Protein AF-A0A920NS72-F1 (afdb_monomer)

Solvent-accessible surface area (backbone atoms only — not comparable to full-atom values): 5444 Å² total; per-residue (Å²): 138,81,84,81,74,83,75,65,59,65,66,49,52,56,54,53,51,61,68,67,72,58,84,77,56,70,66,58,53,54,51,49,51,47,51,51,44,28,71,40,61,66,67,49,86,59,90,73,74,43,75,70,53,51,53,51,50,54,49,41,44,64,53,77,48,89,91,50,82,86,65,65,41,44,70,48,77,48,67,62,81,82,77,82,123

Structure (mmCIF, N/CA/C/O backbone):
data_AF-A0A920NS72-F1
#
_entry.id   AF-A0A920NS72-F1
#
loop_
_atom_site.group_PDB
_atom_site.id
_atom_site.type_symbol
_atom_site.label_atom_id
_atom_site.label_alt_id
_atom_site.label_comp_id
_atom_site.label_asym_id
_atom_site.label_entity_id
_atom_site.label_seq_id
_atom_site.pdbx_PDB_ins_code
_atom_site.Cartn_x
_atom_site.Cartn_y
_atom_site.Cartn_z
_atom_site.occupancy
_atom_site.B_iso_or_equiv
_atom_site.auth_seq_id
_atom_site.auth_comp_id
_atom_site.auth_asym_id
_atom_site.auth_atom_id
_atom_site.pdbx_PDB_model_num
ATOM 1 N N . MET A 1 1 ? 21.769 -2.484 33.861 1.00 48.97 1 MET A N 1
ATOM 2 C CA . MET A 1 1 ? 20.591 -1.655 33.525 1.00 48.97 1 MET A CA 1
ATOM 3 C C . MET A 1 1 ? 19.575 -2.515 32.785 1.00 48.97 1 MET A C 1
ATOM 5 O O . MET A 1 1 ? 19.541 -2.506 31.562 1.00 48.97 1 MET A O 1
ATOM 9 N N . LEU A 1 2 ? 18.793 -3.319 33.509 1.00 59.12 2 LEU A N 1
ATOM 10 C CA . LEU A 1 2 ? 17.660 -4.019 32.906 1.00 59.12 2 LEU A CA 1
ATOM 11 C C . LEU A 1 2 ? 16.475 -3.059 32.939 1.00 59.12 2 LEU A C 1
ATOM 13 O O . LEU A 1 2 ? 16.043 -2.627 34.005 1.00 59.12 2 LEU A O 1
ATOM 17 N N . ASN A 1 3 ? 16.026 -2.663 31.755 1.00 69.00 3 ASN A N 1
ATOM 18 C CA . ASN A 1 3 ? 14.894 -1.775 31.557 1.00 69.00 3 ASN A CA 1
ATOM 19 C C . ASN A 1 3 ? 13.603 -2.519 31.938 1.00 69.00 3 ASN A C 1
ATOM 21 O O . ASN A 1 3 ? 12.949 -3.108 31.078 1.00 69.00 3 ASN A O 1
ATOM 25 N N . ASN A 1 4 ? 13.273 -2.539 33.231 1.00 69.50 4 ASN A N 1
ATOM 26 C CA . ASN A 1 4 ? 12.037 -3.118 33.751 1.00 69.50 4 ASN A CA 1
ATOM 27 C C . ASN A 1 4 ? 10.863 -2.170 33.471 1.00 69.50 4 ASN A C 1
ATOM 29 O O . ASN A 1 4 ? 10.353 -1.498 34.366 1.00 69.50 4 ASN A O 1
ATOM 33 N N . ARG A 1 5 ? 10.476 -2.068 32.196 1.00 73.81 5 ARG A N 1
ATOM 34 C CA . ARG A 1 5 ? 9.228 -1.411 31.806 1.00 73.81 5 ARG A CA 1
ATOM 35 C C . ARG A 1 5 ? 8.095 -2.366 32.134 1.00 73.81 5 ARG A C 1
ATOM 37 O O . ARG A 1 5 ? 7.886 -3.344 31.423 1.00 73.81 5 ARG A O 1
ATOM 44 N N . THR A 1 6 ? 7.386 -2.085 33.214 1.00 81.31 6 THR A N 1
ATOM 45 C CA . THR A 1 6 ? 6.113 -2.730 33.511 1.00 81.31 6 THR A CA 1
ATOM 46 C C . THR A 1 6 ? 5.133 -2.408 32.380 1.00 81.31 6 THR A C 1
ATOM 48 O O . THR A 1 6 ? 4.865 -1.245 32.083 1.00 81.31 6 THR A O 1
ATOM 51 N N . ILE A 1 7 ? 4.659 -3.443 31.683 1.00 82.69 7 ILE A N 1
ATOM 52 C CA . ILE A 1 7 ? 3.664 -3.311 30.616 1.00 82.69 7 ILE A CA 1
ATOM 53 C C . ILE A 1 7 ? 2.282 -3.400 31.260 1.00 82.69 7 ILE A C 1
ATOM 55 O O . ILE A 1 7 ? 1.967 -4.392 31.914 1.00 82.69 7 ILE A O 1
ATOM 59 N N . ASP A 1 8 ? 1.455 -2.377 31.056 1.00 89.00 8 ASP A N 1
ATOM 60 C CA . ASP A 1 8 ? 0.030 -2.427 31.385 1.00 89.00 8 ASP A CA 1
ATOM 61 C C . ASP A 1 8 ? -0.712 -3.238 30.314 1.00 89.00 8 ASP A C 1
ATOM 63 O O . ASP A 1 8 ? -1.141 -2.721 29.279 1.00 89.00 8 ASP A O 1
ATOM 67 N N . GLN A 1 9 ? -0.790 -4.546 30.548 1.00 89.56 9 GLN A N 1
ATOM 68 C CA . GLN A 1 9 ? -1.437 -5.486 29.641 1.00 89.56 9 GLN A CA 1
ATOM 69 C C . GLN A 1 9 ? -2.951 -5.244 29.548 1.00 89.56 9 GLN A C 1
ATOM 71 O O . GLN A 1 9 ? -3.497 -5.223 28.446 1.00 89.56 9 GLN A O 1
ATOM 76 N N . VAL A 1 10 ? -3.616 -4.996 30.681 1.00 91.25 10 VAL A N 1
ATOM 77 C CA . VAL A 1 10 ? -5.074 -4.798 30.741 1.00 91.25 10 VAL A CA 1
ATOM 78 C C . VAL A 1 10 ? -5.469 -3.547 29.958 1.00 91.25 10 VAL A C 1
ATOM 80 O O . VAL A 1 10 ? -6.350 -3.600 29.098 1.00 91.25 10 VAL A O 1
ATOM 83 N N . GLY A 1 11 ? -4.758 -2.435 30.161 1.00 89.88 11 GLY A N 1
ATOM 84 C CA . GLY A 1 11 ? -5.003 -1.206 29.410 1.00 89.88 11 GLY A CA 1
ATOM 85 C C . GLY A 1 11 ? -4.725 -1.340 27.907 1.00 89.88 11 GLY A C 1
ATOM 86 O O . GLY A 1 11 ? -5.366 -0.664 27.095 1.00 89.88 11 GLY A O 1
ATOM 87 N N . ALA A 1 12 ? -3.791 -2.208 27.502 1.00 90.75 12 ALA A N 1
ATOM 88 C CA . ALA A 1 12 ? -3.544 -2.503 26.091 1.00 90.75 12 ALA A CA 1
ATOM 89 C C . ALA A 1 12 ? -4.702 -3.300 25.468 1.00 90.75 12 ALA A C 1
ATOM 91 O O . ALA A 1 12 ? -5.213 -2.920 24.411 1.00 90.75 12 ALA A O 1
ATOM 92 N N . GLU A 1 13 ? -5.162 -4.353 26.139 1.00 91.19 13 GLU A N 1
ATOM 93 C CA . GLU A 1 13 ? -6.275 -5.197 25.689 1.00 91.19 13 GLU A CA 1
ATOM 94 C C . GLU A 1 13 ? -7.595 -4.410 25.598 1.00 91.19 13 GLU A C 1
ATOM 96 O O . GLU A 1 13 ? -8.328 -4.519 24.608 1.00 91.19 13 GLU A O 1
ATOM 101 N N . GLU A 1 14 ? -7.873 -3.526 26.560 1.00 93.25 14 GLU A N 1
ATOM 102 C CA . GLU A 1 14 ? -9.043 -2.641 26.520 1.00 93.25 14 GLU A CA 1
ATOM 103 C C . GLU A 1 14 ? -9.021 -1.675 25.328 1.00 93.25 14 GLU A C 1
ATOM 105 O O . GLU A 1 14 ? -10.053 -1.423 24.702 1.00 93.25 14 GLU A O 1
ATOM 110 N N . LYS A 1 15 ? -7.852 -1.131 24.969 1.00 89.69 15 LYS A N 1
ATOM 111 C CA . LYS A 1 15 ? -7.724 -0.261 23.789 1.00 89.69 15 LYS A CA 1
ATOM 112 C C . LYS A 1 15 ? -7.968 -1.045 22.508 1.00 89.69 15 LYS A C 1
ATOM 114 O O . LYS A 1 15 ? -8.723 -0.585 21.653 1.00 89.69 15 LYS A O 1
ATOM 119 N N . ILE A 1 16 ? -7.367 -2.228 22.399 1.00 89.62 16 ILE A N 1
ATOM 120 C CA . ILE A 1 16 ? -7.511 -3.118 21.244 1.00 89.62 16 ILE A CA 1
ATOM 121 C C . ILE A 1 16 ? -8.986 -3.491 21.048 1.00 89.62 16 ILE A C 1
ATOM 123 O O . ILE A 1 16 ? -9.517 -3.313 19.952 1.00 89.62 16 ILE A O 1
ATOM 127 N N . SER A 1 17 ? -9.684 -3.916 22.105 1.00 89.00 17 SER A N 1
ATOM 128 C CA . SER A 1 17 ? -11.095 -4.321 22.010 1.00 89.00 17 SER A CA 1
ATOM 129 C C . SER A 1 17 ? -12.014 -3.193 21.518 1.00 89.00 17 SER A C 1
ATOM 131 O O . SER A 1 17 ? -12.909 -3.430 20.703 1.00 89.00 17 SER A O 1
ATOM 133 N N . ARG A 1 18 ? -11.754 -1.939 21.916 1.00 87.06 18 ARG A N 1
ATOM 134 C CA . ARG A 1 18 ? -12.514 -0.771 21.438 1.00 87.06 18 ARG A CA 1
ATOM 135 C C . ARG A 1 18 ? -12.375 -0.559 19.931 1.00 87.06 18 ARG A C 1
ATOM 137 O O . ARG A 1 18 ? -13.380 -0.243 19.293 1.00 87.06 18 ARG A O 1
ATOM 144 N N . PHE A 1 19 ? -11.191 -0.773 19.351 1.00 83.69 19 PH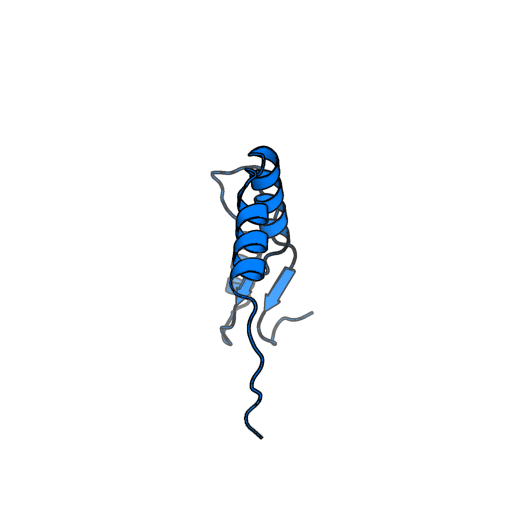E A N 1
ATOM 145 C CA . PHE A 1 19 ? -10.979 -0.621 17.904 1.00 83.69 19 PHE A CA 1
ATOM 146 C C . PHE A 1 19 ? -11.781 -1.629 17.073 1.00 83.69 19 PHE A C 1
ATOM 148 O O . PHE A 1 19 ? -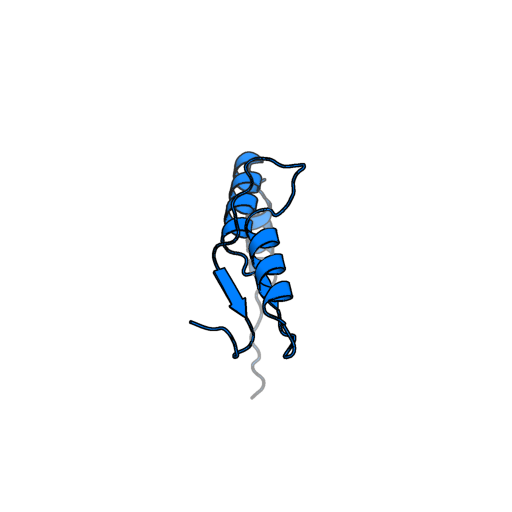12.261 -1.280 15.997 1.00 83.69 19 PHE A O 1
ATOM 155 N N . PHE A 1 20 ? -11.982 -2.847 17.582 1.00 82.75 20 PHE A N 1
ATOM 156 C CA . PHE A 1 20 ? -12.725 -3.899 16.877 1.00 82.75 20 PHE A CA 1
ATOM 157 C C . PHE A 1 20 ? -14.229 -3.925 17.189 1.00 82.75 20 PHE A C 1
ATOM 159 O O . PHE A 1 20 ? -14.984 -4.611 16.506 1.00 82.75 20 PHE A O 1
ATOM 166 N N . SER A 1 21 ? -14.687 -3.155 18.183 1.00 86.06 21 SER A N 1
ATOM 167 C CA . SER A 1 21 ? -16.087 -3.156 18.641 1.00 86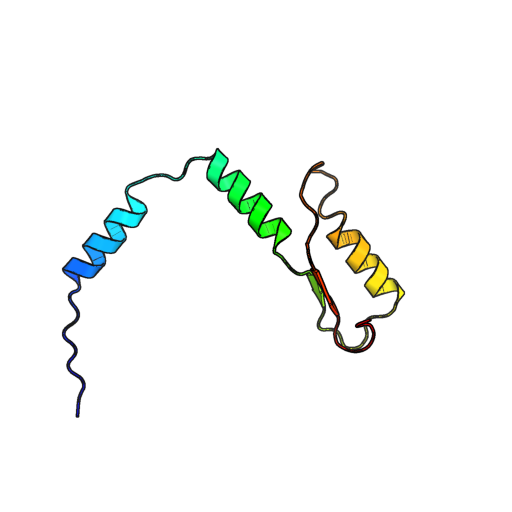.06 21 SER A CA 1
ATOM 168 C C . SER A 1 21 ? -17.109 -2.659 17.608 1.00 86.06 21 SER A C 1
ATOM 170 O O . SER A 1 21 ? -18.307 -2.901 17.756 1.00 86.06 21 SER A O 1
ATOM 172 N N . ARG A 1 22 ? -16.669 -1.959 16.553 1.00 84.94 22 ARG A N 1
ATOM 173 C CA . ARG A 1 22 ? -17.546 -1.404 15.515 1.00 84.94 22 ARG A CA 1
ATOM 174 C C . ARG A 1 22 ? -17.190 -1.965 14.148 1.00 84.94 22 ARG A C 1
ATOM 176 O O . ARG A 1 22 ? -16.043 -1.924 13.716 1.00 84.94 22 ARG A O 1
ATOM 183 N N . SER A 1 23 ? -18.208 -2.419 13.426 1.00 86.88 23 SER A N 1
ATOM 184 C CA . SER A 1 23 ? -18.049 -2.827 12.033 1.00 86.88 23 SER A CA 1
ATOM 185 C C . SER A 1 2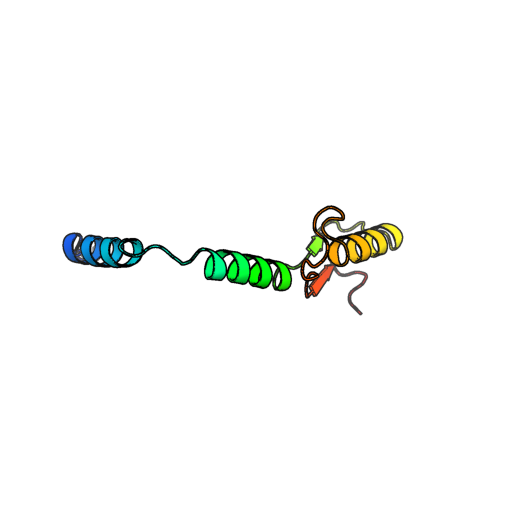3 ? -17.869 -1.615 11.118 1.00 86.88 23 SER A C 1
ATOM 187 O O . SER A 1 23 ? -18.599 -0.629 11.213 1.00 86.88 23 SER A O 1
ATOM 189 N N . ILE A 1 24 ? -16.923 -1.710 10.183 1.00 87.31 24 ILE A N 1
ATOM 190 C CA . ILE A 1 24 ? -16.756 -0.725 9.108 1.00 87.31 24 ILE A CA 1
ATOM 191 C C . ILE A 1 24 ? -17.864 -0.938 8.071 1.00 87.31 24 ILE A C 1
ATOM 193 O O . ILE A 1 24 ? -18.087 -2.069 7.625 1.00 87.31 24 ILE A O 1
ATOM 197 N N . LYS A 1 25 ? -18.530 0.150 7.661 1.00 91.12 25 LYS A N 1
ATOM 198 C CA . LYS A 1 25 ? -19.561 0.130 6.612 1.00 91.12 25 LYS A CA 1
ATOM 199 C C . LYS A 1 25 ? -19.006 -0.465 5.319 1.00 91.12 25 LYS A C 1
ATOM 201 O O . LYS A 1 25 ? -17.859 -0.215 4.944 1.00 91.12 25 LYS A O 1
ATOM 206 N N . ARG A 1 26 ? -19.830 -1.239 4.616 1.00 91.38 26 ARG A N 1
ATOM 207 C CA . ARG A 1 26 ? -19.436 -1.915 3.374 1.00 91.38 26 ARG A CA 1
ATOM 208 C C . ARG A 1 26 ? -18.963 -0.915 2.315 1.00 91.38 26 ARG A C 1
ATOM 210 O O . ARG A 1 26 ? -17.952 -1.148 1.664 1.00 91.38 26 ARG A O 1
ATOM 217 N N . GLU A 1 27 ? -19.643 0.218 2.203 1.00 92.56 27 GLU A N 1
ATOM 218 C CA . GLU A 1 27 ? -19.345 1.287 1.248 1.00 92.56 27 GLU A CA 1
ATOM 219 C C . GLU A 1 27 ? -17.952 1.877 1.503 1.00 92.56 27 GLU A C 1
ATOM 221 O O . GLU A 1 27 ? -17.170 2.050 0.570 1.00 92.56 27 GLU A O 1
ATOM 226 N N . SER A 1 28 ? -17.596 2.086 2.775 1.00 92.56 28 SER A N 1
ATOM 227 C CA . SER A 1 28 ? -16.270 2.567 3.174 1.00 92.56 28 SER A CA 1
ATOM 228 C C . SER A 1 28 ? -15.167 1.567 2.828 1.00 92.56 28 SER A C 1
ATOM 230 O O . SER A 1 28 ? -14.096 1.977 2.390 1.00 92.56 28 SER A O 1
ATOM 232 N N . LYS A 1 29 ? -15.422 0.257 2.961 1.00 91.12 29 LYS A N 1
ATOM 233 C CA . LYS A 1 29 ? -14.462 -0.779 2.543 1.00 91.12 29 LYS A CA 1
ATOM 234 C C . LYS A 1 29 ? -14.217 -0.731 1.035 1.00 91.12 29 LYS A C 1
ATOM 236 O O . LYS A 1 29 ? -13.072 -0.774 0.604 1.00 91.12 29 LYS A O 1
ATOM 241 N N . VAL A 1 30 ? -15.276 -0.593 0.236 1.00 91.56 30 VAL A N 1
ATOM 242 C CA . VAL A 1 30 ? -15.161 -0.492 -1.229 1.00 91.56 30 VAL A CA 1
ATOM 243 C C . VAL A 1 30 ? -14.410 0.776 -1.639 1.00 91.56 30 VAL A C 1
ATOM 245 O O . VAL A 1 30 ? -13.539 0.716 -2.502 1.00 91.56 30 VAL A O 1
ATOM 248 N N . GLN A 1 31 ? -14.702 1.916 -1.008 1.00 90.94 31 GLN A N 1
ATOM 249 C CA . GLN A 1 31 ? -13.973 3.160 -1.257 1.00 90.94 31 GLN A CA 1
ATOM 250 C C . GLN A 1 31 ? -12.489 3.025 -0.900 1.00 90.94 31 GLN A C 1
ATOM 252 O O . GLN A 1 31 ? -11.637 3.420 -1.692 1.00 90.94 31 GLN A O 1
ATOM 257 N N . ALA A 1 32 ? -12.178 2.433 0.256 1.00 90.62 32 ALA A N 1
ATOM 258 C CA . ALA A 1 32 ? -10.803 2.201 0.679 1.00 90.62 32 ALA A CA 1
ATOM 259 C C . ALA A 1 32 ? -10.052 1.303 -0.312 1.00 90.62 32 ALA A C 1
ATOM 261 O O . ALA A 1 32 ? -8.928 1.625 -0.675 1.00 90.62 32 ALA A O 1
ATOM 262 N N . LEU A 1 33 ? -10.681 0.236 -0.816 1.00 90.38 33 LEU A N 1
ATOM 263 C CA . LEU A 1 33 ? -10.081 -0.618 -1.845 1.00 90.38 33 LEU A CA 1
ATOM 264 C C . LEU A 1 33 ? -9.797 0.152 -3.139 1.00 90.38 33 LEU A C 1
ATOM 266 O O . LEU A 1 33 ? -8.707 0.027 -3.685 1.00 90.38 33 LEU A O 1
ATOM 270 N N . LYS A 1 34 ? -10.729 0.992 -3.607 1.00 88.75 34 LYS A N 1
ATOM 271 C CA . LYS A 1 34 ? -10.500 1.845 -4.788 1.00 88.75 34 LYS A CA 1
ATOM 272 C C . LYS A 1 34 ? -9.348 2.828 -4.570 1.00 88.75 34 LYS A C 1
ATOM 274 O O . LYS A 1 34 ? -8.530 3.020 -5.461 1.00 88.75 34 LYS A O 1
ATOM 279 N N . MET A 1 35 ? -9.267 3.421 -3.383 1.00 89.25 35 MET A N 1
ATOM 280 C CA . MET A 1 35 ? -8.189 4.339 -3.022 1.00 89.25 35 MET A CA 1
ATOM 281 C C . MET A 1 35 ? -6.838 3.620 -2.970 1.00 89.25 35 MET A C 1
ATOM 283 O O . MET A 1 35 ? -5.874 4.093 -3.561 1.00 89.25 35 MET A O 1
ATOM 287 N N . ILE A 1 36 ? -6.774 2.451 -2.330 1.00 89.12 36 ILE A N 1
ATOM 288 C CA . ILE A 1 36 ? -5.564 1.621 -2.293 1.00 89.12 36 ILE A CA 1
ATOM 289 C C . ILE A 1 36 ? -5.115 1.283 -3.712 1.00 89.12 36 ILE A C 1
ATOM 291 O O . ILE A 1 36 ? -3.950 1.480 -4.022 1.00 89.12 36 ILE A O 1
ATOM 295 N N . LEU A 1 37 ? -6.036 0.859 -4.584 1.00 86.25 37 LEU A N 1
ATOM 296 C CA . LEU A 1 37 ? -5.718 0.581 -5.984 1.00 86.25 37 LEU A CA 1
ATOM 297 C C . LEU A 1 37 ? -5.120 1.795 -6.694 1.00 86.25 37 LEU A C 1
ATOM 299 O O . LEU A 1 37 ? -4.120 1.638 -7.377 1.00 86.25 37 LEU A O 1
ATOM 303 N N . SER A 1 38 ? -5.649 3.004 -6.481 1.00 83.25 38 SER A N 1
ATOM 304 C CA . SER A 1 38 ? -5.033 4.197 -7.074 1.00 83.25 38 SER A CA 1
ATOM 305 C C . SER A 1 3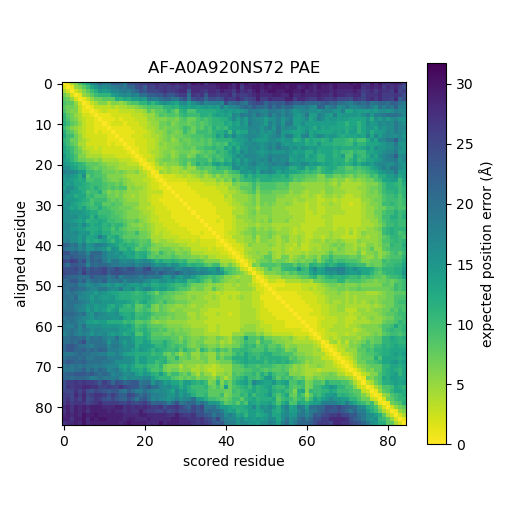8 ? -3.604 4.441 -6.574 1.00 83.25 38 SER A C 1
ATOM 307 O O . SER A 1 38 ? -2.768 4.878 -7.344 1.00 83.25 38 SER A O 1
ATOM 309 N N . MET A 1 39 ? -3.287 4.105 -5.322 1.00 84.31 39 MET A N 1
ATOM 310 C CA . MET A 1 39 ? -1.978 4.378 -4.708 1.00 84.31 39 MET A CA 1
ATOM 311 C C . MET A 1 39 ? -0.930 3.277 -4.927 1.00 84.31 39 MET A C 1
ATO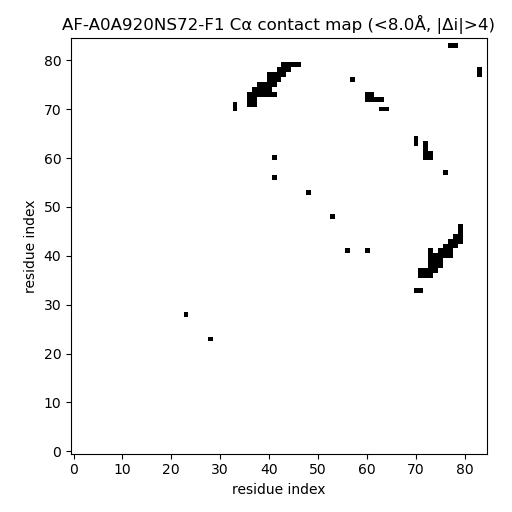M 313 O O . MET A 1 39 ? 0.180 3.400 -4.419 1.00 84.31 39 MET A O 1
ATOM 317 N N . ILE A 1 40 ? -1.271 2.179 -5.604 1.00 83.81 40 ILE A N 1
ATOM 318 C CA . ILE A 1 40 ? -0.321 1.092 -5.850 1.00 83.81 40 ILE A CA 1
ATOM 319 C C . ILE A 1 40 ? 0.576 1.449 -7.034 1.00 83.81 40 ILE A C 1
ATOM 321 O O . ILE A 1 40 ? 0.085 1.786 -8.108 1.00 83.81 40 ILE A O 1
ATOM 325 N N . ASP A 1 41 ? 1.881 1.263 -6.851 1.00 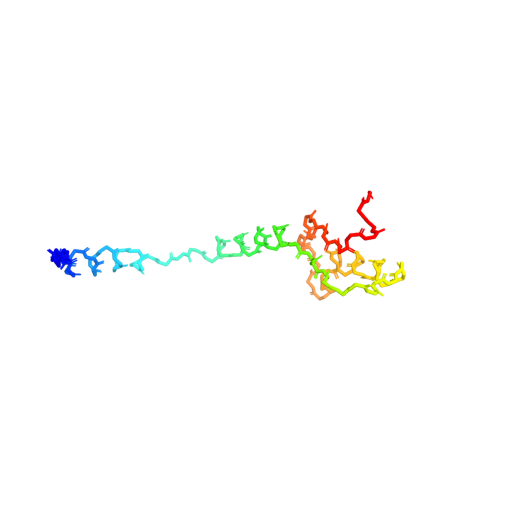82.25 41 ASP A N 1
ATOM 326 C CA . ASP A 1 41 ? 2.866 1.370 -7.921 1.00 82.25 41 ASP A CA 1
ATOM 327 C C . ASP A 1 41 ? 3.132 0.005 -8.554 1.00 82.25 41 ASP A C 1
ATOM 329 O O . ASP A 1 41 ? 3.477 -0.965 -7.868 1.00 82.25 41 ASP A O 1
ATOM 333 N N . LEU A 1 42 ? 3.028 -0.076 -9.883 1.00 77.44 42 LEU A N 1
ATOM 334 C CA . LEU A 1 42 ? 3.474 -1.261 -10.612 1.00 77.44 42 LEU A CA 1
ATOM 335 C C . LEU A 1 42 ? 4.988 -1.173 -10.812 1.00 77.44 42 LEU A C 1
ATOM 337 O O . LEU A 1 42 ? 5.479 -0.498 -11.718 1.00 77.44 42 LEU A O 1
ATOM 341 N N . THR A 1 43 ? 5.720 -1.857 -9.938 1.00 76.31 43 THR A N 1
ATOM 342 C CA . THR A 1 43 ? 7.184 -1.904 -9.935 1.00 76.31 43 THR A CA 1
ATOM 343 C C . THR A 1 43 ? 7.693 -3.176 -10.607 1.00 76.31 43 THR A C 1
ATOM 345 O O . THR A 1 43 ? 7.177 -4.272 -10.386 1.00 76.31 43 THR A O 1
ATOM 348 N N . THR A 1 44 ? 8.734 -3.038 -11.426 1.00 73.56 44 THR A N 1
ATOM 349 C CA . THR A 1 44 ? 9.520 -4.160 -11.959 1.00 73.56 44 THR A CA 1
ATOM 350 C C . THR A 1 44 ? 10.977 -3.948 -11.571 1.00 73.56 44 THR A C 1
ATOM 352 O O . THR A 1 44 ? 11.515 -2.855 -11.748 1.00 73.56 44 THR A O 1
ATOM 355 N N . LEU A 1 45 ? 11.590 -4.977 -10.978 1.00 75.12 45 LEU A N 1
ATOM 356 C CA . LEU A 1 45 ? 12.991 -4.961 -10.538 1.00 75.12 45 LEU A CA 1
ATOM 357 C C . LEU A 1 45 ? 13.911 -5.744 -11.485 1.00 75.12 45 LEU A C 1
ATOM 359 O O . LEU A 1 45 ? 15.053 -6.057 -11.142 1.00 75.12 45 LEU A O 1
ATOM 363 N N . GLU A 1 46 ? 13.420 -6.096 -12.672 1.00 72.25 46 GLU A N 1
ATOM 364 C CA . GLU A 1 46 ? 14.203 -6.828 -13.654 1.00 72.25 46 GLU A CA 1
ATOM 365 C C . GLU A 1 46 ? 15.120 -5.864 -14.421 1.00 72.25 46 GLU A C 1
ATOM 367 O O . GLU A 1 46 ? 14.690 -5.106 -15.286 1.00 72.25 46 GLU A O 1
ATOM 372 N N . GLY A 1 47 ? 16.433 -5.944 -14.181 1.00 63.34 47 GLY A N 1
ATOM 373 C CA . GLY A 1 47 ? 17.454 -5.150 -14.889 1.00 63.34 47 GLY A CA 1
ATOM 374 C C . GLY A 1 47 ? 17.609 -5.455 -16.392 1.00 63.34 47 GLY A C 1
ATOM 375 O O . GLY A 1 47 ? 18.652 -5.166 -16.973 1.00 63.34 47 GLY A O 1
ATOM 376 N N . LYS A 1 48 ? 16.612 -6.096 -17.014 1.00 69.31 48 LYS A N 1
ATOM 377 C CA . LYS A 1 48 ? 16.557 -6.481 -18.433 1.00 69.31 48 LYS A CA 1
ATOM 378 C C . LYS A 1 48 ? 15.216 -6.133 -19.090 1.00 69.31 48 LYS A C 1
ATOM 380 O O . LYS A 1 48 ? 14.893 -6.693 -20.139 1.00 69.31 48 LYS A O 1
ATOM 385 N N . ASP A 1 49 ? 14.428 -5.239 -18.498 1.00 72.31 49 ASP A N 1
ATOM 386 C CA . ASP A 1 49 ? 13.174 -4.812 -19.112 1.00 72.31 49 ASP A CA 1
ATOM 387 C C . ASP A 1 49 ? 13.424 -4.180 -20.490 1.00 72.31 49 ASP A C 1
ATOM 389 O O . ASP A 1 49 ? 14.109 -3.168 -20.644 1.00 72.31 49 ASP A O 1
ATOM 393 N N . SER A 1 50 ? 12.867 -4.807 -21.527 1.00 79.38 50 SER A N 1
ATOM 394 C CA . SER A 1 50 ? 12.896 -4.275 -22.890 1.00 79.38 50 SER A CA 1
ATOM 395 C C . SER A 1 50 ? 11.814 -3.200 -23.071 1.00 79.38 50 SER A C 1
ATOM 397 O O . SER A 1 50 ? 10.779 -3.255 -22.401 1.00 79.38 50 SER A O 1
ATOM 399 N N . PRO A 1 51 ? 11.947 -2.269 -24.035 1.00 80.62 51 PRO A N 1
ATOM 400 C CA . PRO A 1 51 ? 10.912 -1.263 -24.301 1.00 80.62 51 PRO A CA 1
ATOM 401 C C . PRO A 1 51 ? 9.520 -1.859 -24.572 1.00 80.62 51 PRO A C 1
ATOM 403 O O . PRO A 1 51 ? 8.499 -1.260 -24.235 1.00 80.62 51 PRO A O 1
ATOM 406 N N . GLY A 1 52 ? 9.458 -3.058 -25.164 1.00 83.19 52 GLY A N 1
ATOM 407 C CA . GLY A 1 52 ? 8.201 -3.783 -25.370 1.00 83.19 52 GLY A CA 1
ATOM 408 C C . GLY A 1 52 ? 7.570 -4.254 -24.059 1.00 83.19 52 GLY A C 1
ATOM 409 O O . GLY A 1 52 ? 6.362 -4.119 -23.873 1.00 83.19 52 GLY A O 1
ATOM 410 N N . LYS A 1 53 ? 8.390 -4.743 -23.124 1.00 80.44 53 LYS A N 1
ATOM 411 C CA . LYS A 1 53 ? 7.948 -5.158 -21.789 1.00 80.44 53 LYS A CA 1
ATOM 412 C C . LYS A 1 53 ? 7.441 -3.967 -20.974 1.00 80.44 53 LYS A C 1
ATOM 414 O O . LYS A 1 53 ? 6.363 -4.059 -20.393 1.00 80.44 53 LYS A O 1
ATOM 419 N N . VAL A 1 54 ? 8.147 -2.836 -21.024 1.00 79.88 54 VAL A N 1
ATOM 420 C CA . VAL A 1 54 ? 7.726 -1.571 -20.395 1.00 79.88 54 VAL A CA 1
ATOM 421 C C . VAL A 1 54 ? 6.353 -1.133 -20.916 1.00 79.88 54 VAL A C 1
ATOM 423 O O . VAL A 1 54 ? 5.442 -0.911 -20.125 1.00 79.88 54 VAL A O 1
ATOM 426 N N . LYS A 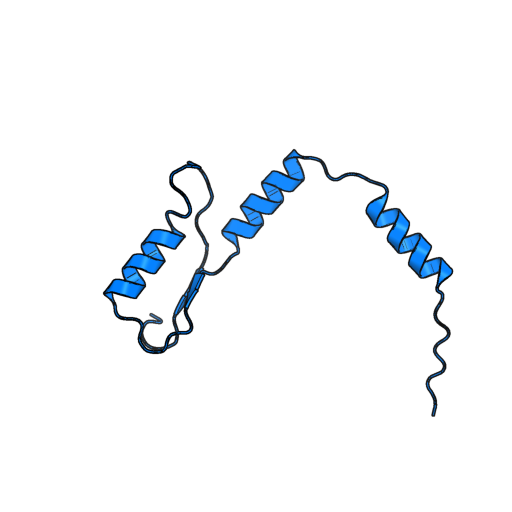1 55 ? 6.142 -1.113 -22.241 1.00 83.31 55 LYS A N 1
ATOM 427 C CA . LYS A 1 55 ? 4.833 -0.769 -22.835 1.00 83.31 55 LYS A CA 1
ATOM 428 C C . LYS A 1 55 ? 3.709 -1.703 -22.382 1.00 83.31 55 LYS A C 1
ATOM 430 O O . LYS A 1 55 ? 2.605 -1.241 -22.103 1.00 83.31 55 LYS A O 1
ATOM 435 N N . GLN A 1 56 ? 3.979 -3.005 -22.290 1.00 83.50 56 GLN A N 1
ATOM 436 C CA . GLN A 1 56 ? 3.000 -3.978 -21.796 1.00 83.50 56 GLN A CA 1
ATOM 437 C C . GLN A 1 56 ? 2.669 -3.766 -20.314 1.00 83.50 56 GLN A C 1
ATOM 439 O O . GLN A 1 56 ? 1.514 -3.920 -19.924 1.00 83.50 56 GLN A O 1
ATOM 444 N N . LEU A 1 57 ? 3.654 -3.405 -19.488 1.00 82.50 57 LEU A N 1
ATOM 445 C CA . LEU A 1 57 ? 3.436 -3.080 -18.078 1.00 82.50 57 LEU A CA 1
ATOM 446 C C . LEU A 1 57 ? 2.603 -1.802 -17.927 1.00 82.50 57 LEU A C 1
ATOM 448 O O . LEU A 1 57 ? 1.621 -1.811 -17.186 1.00 82.50 57 LEU A O 1
ATOM 452 N N . CYS A 1 58 ? 2.907 -0.756 -18.702 1.00 81.81 58 CYS A N 1
ATOM 453 C CA . CYS A 1 58 ? 2.094 0.461 -18.741 1.00 81.81 58 CYS A CA 1
ATOM 454 C C . CYS A 1 58 ? 0.644 0.174 -19.148 1.00 81.81 58 CYS A C 1
ATOM 456 O O . CYS A 1 58 ? -0.288 0.672 -18.521 1.00 81.81 58 CYS A O 1
ATOM 458 N N . TYR A 1 59 ? 0.441 -0.682 -20.154 1.00 83.56 59 TYR A N 1
ATOM 459 C CA . TYR A 1 59 ? -0.897 -1.079 -20.585 1.00 83.56 59 TYR A CA 1
ATOM 460 C C . TYR A 1 59 ? -1.678 -1.801 -19.476 1.00 83.56 59 TYR A C 1
ATOM 462 O O . TYR A 1 59 ? -2.833 -1.458 -19.230 1.00 83.56 59 TYR A O 1
ATOM 470 N N . LYS A 1 60 ? -1.041 -2.744 -18.768 1.00 81.12 60 LYS A N 1
ATOM 471 C CA . LYS A 1 60 ? -1.659 -3.504 -17.665 1.00 81.12 60 LYS A CA 1
ATOM 472 C C . LYS A 1 60 ? -2.011 -2.642 -16.456 1.00 81.12 60 LYS A C 1
ATOM 474 O O . LYS A 1 60 ? -3.027 -2.877 -15.818 1.00 81.12 60 LYS A O 1
ATOM 479 N N . ALA A 1 61 ? -1.194 -1.646 -16.134 1.00 79.94 61 ALA A N 1
ATOM 480 C CA . ALA A 1 61 ? -1.494 -0.723 -15.041 1.00 79.94 61 ALA A CA 1
ATOM 481 C C . ALA A 1 61 ? -2.681 0.203 -15.350 1.00 79.94 61 ALA A C 1
ATOM 483 O O . ALA A 1 61 ? -3.422 0.575 -14.442 1.00 79.94 61 ALA A O 1
ATOM 484 N N . ALA A 1 62 ? -2.875 0.562 -16.623 1.00 80.69 62 ALA A N 1
ATOM 485 C CA . ALA A 1 62 ? -4.047 1.314 -17.070 1.00 80.69 62 ALA A CA 1
ATOM 486 C C . ALA A 1 62 ? -5.302 0.428 -17.198 1.00 80.69 62 ALA A C 1
ATOM 488 O O . ALA A 1 62 ? -6.413 0.900 -16.977 1.00 80.69 62 ALA A O 1
ATOM 489 N N . HIS A 1 63 ? -5.123 -0.856 -17.521 1.00 81.75 63 HIS A N 1
ATOM 490 C CA . HIS A 1 63 ? -6.192 -1.833 -17.740 1.00 81.75 63 HIS A CA 1
ATOM 491 C C . HIS A 1 63 ? -6.004 -3.028 -16.799 1.00 81.75 63 HIS A C 1
ATOM 493 O O . HIS A 1 63 ? -5.589 -4.106 -17.223 1.00 81.75 63 HIS A O 1
ATOM 499 N N . LEU A 1 64 ? -6.273 -2.824 -15.503 1.00 75.81 64 LEU A N 1
ATOM 500 C CA . LEU A 1 64 ? -6.038 -3.858 -14.487 1.00 75.81 64 LEU A CA 1
ATOM 501 C C . LEU A 1 64 ? -6.826 -5.140 -14.754 1.00 75.81 64 LEU A C 1
ATOM 503 O O . LEU A 1 64 ? -6.284 -6.232 -14.594 1.00 75.81 64 LEU A O 1
ATOM 507 N N . HIS A 1 65 ? -8.118 -5.011 -15.069 1.00 79.50 65 HIS A N 1
ATOM 508 C CA . HIS A 1 65 ? -8.989 -6.169 -15.230 1.00 79.50 65 HIS A CA 1
ATOM 509 C C . HIS A 1 65 ? -10.222 -5.864 -16.075 1.00 79.50 65 HIS A C 1
ATOM 511 O O . HIS A 1 65 ? -11.088 -5.087 -15.670 1.00 79.50 65 HIS A O 1
ATOM 517 N N . ASP A 1 66 ? -10.349 -6.551 -17.207 1.00 75.81 66 ASP A N 1
ATOM 518 C CA . ASP A 1 66 ? -11.426 -6.319 -18.179 1.00 75.81 66 ASP A CA 1
ATOM 519 C C . ASP A 1 66 ? -12.820 -6.691 -17.647 1.00 75.81 66 ASP A C 1
ATOM 521 O O . ASP A 1 66 ? -13.827 -6.147 -18.093 1.00 75.81 66 ASP A O 1
ATOM 525 N N . GLN A 1 67 ? -12.906 -7.590 -16.657 1.00 79.38 67 GLN A N 1
ATOM 526 C CA . GLN A 1 67 ? -14.197 -7.990 -16.075 1.00 79.38 67 GLN A CA 1
ATOM 527 C C . GLN A 1 67 ? -14.762 -6.960 -15.083 1.00 79.38 67 GLN A C 1
ATOM 529 O O . GLN A 1 67 ? -15.921 -7.078 -14.686 1.00 79.38 67 GLN A O 1
ATOM 534 N N . TYR A 1 68 ? -13.969 -5.962 -14.674 1.00 75.25 68 TYR A N 1
ATOM 535 C CA . TYR A 1 68 ? -14.386 -4.916 -13.737 1.00 75.25 68 TYR A CA 1
ATOM 536 C C . TYR A 1 68 ? -14.217 -3.526 -14.366 1.00 75.25 68 TYR A C 1
ATOM 538 O O . TYR A 1 68 ? -13.290 -2.788 -14.015 1.00 75.25 68 TYR A O 1
ATOM 546 N N . PRO A 1 69 ? -15.123 -3.137 -15.284 1.00 72.88 69 PRO A N 1
ATOM 547 C CA . PRO A 1 69 ? -15.099 -1.805 -15.874 1.00 72.88 69 PRO A CA 1
ATOM 548 C C . PRO A 1 69 ? -15.304 -0.736 -14.787 1.00 72.88 69 PRO A C 1
ATOM 550 O O . PRO A 1 69 ? -16.206 -0.839 -13.955 1.00 72.88 69 PRO A O 1
ATOM 553 N N . GLY A 1 70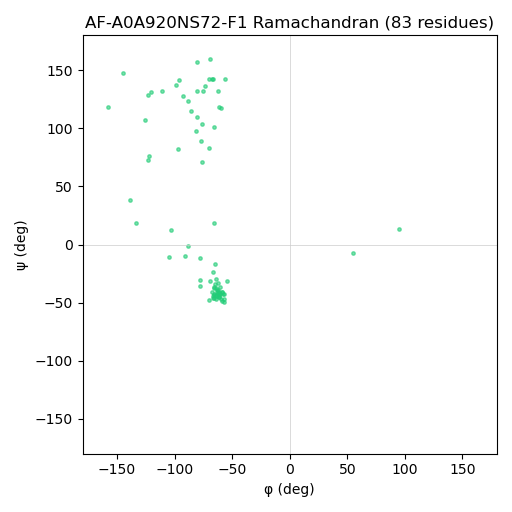 ? -14.458 0.300 -14.783 1.00 75.50 70 GLY A N 1
ATOM 554 C CA . GLY A 1 70 ? -14.538 1.418 -13.829 1.00 75.50 70 GLY A CA 1
ATOM 555 C C . GLY A 1 70 ? -13.649 1.301 -12.584 1.00 75.50 70 GLY A C 1
ATOM 556 O O . GLY A 1 70 ? -13.840 2.058 -11.626 1.00 75.50 70 GLY A O 1
ATOM 557 N N . LEU A 1 71 ? -12.687 0.372 -12.569 1.00 80.12 71 LEU A N 1
ATOM 558 C CA . LEU A 1 71 ? -11.586 0.408 -11.603 1.00 80.12 71 LEU A CA 1
ATOM 559 C C . LEU A 1 71 ? -10.671 1.619 -11.871 1.00 80.12 71 LEU A C 1
ATOM 561 O O . LEU A 1 71 ? -10.445 1.962 -13.032 1.00 80.12 71 LEU A O 1
ATOM 565 N N . PRO A 1 72 ? -10.144 2.275 -10.821 1.00 79.12 72 PRO A N 1
ATOM 566 C CA . PRO A 1 72 ? -9.136 3.310 -11.002 1.00 79.12 72 PRO A CA 1
ATOM 567 C C . PRO A 1 72 ? -7.840 2.691 -11.540 1.00 79.12 72 PRO A C 1
ATOM 569 O O . PRO A 1 72 ? -7.468 1.586 -11.142 1.00 79.12 72 PRO A O 1
ATOM 572 N N . GLY A 1 73 ? -7.160 3.413 -12.431 1.00 71.81 73 GLY A N 1
ATOM 573 C CA . GLY A 1 73 ? -5.799 3.071 -12.840 1.00 71.81 73 GLY A CA 1
ATOM 574 C C . GLY A 1 73 ? -4.801 3.290 -11.699 1.00 71.81 73 GLY A C 1
ATOM 575 O O . GLY A 1 73 ? -5.080 4.031 -10.753 1.00 71.81 73 GLY A O 1
ATOM 576 N N . LEU A 1 74 ? -3.640 2.644 -11.801 1.00 73.62 74 LEU A N 1
ATOM 577 C CA . LEU A 1 74 ? -2.513 2.858 -10.888 1.00 73.62 74 LEU A CA 1
ATOM 578 C C . LEU A 1 74 ? -1.889 4.248 -11.118 1.00 73.62 74 LEU A C 1
ATOM 580 O O . LEU A 1 74 ? -1.816 4.697 -12.264 1.00 73.62 74 LEU A O 1
ATOM 584 N N . LEU A 1 75 ? -1.447 4.933 -10.055 1.00 59.16 75 LEU A N 1
ATOM 585 C CA . LEU A 1 75 ? -0.931 6.308 -10.145 1.00 59.16 75 LEU A CA 1
ATOM 586 C C . LEU A 1 75 ? 0.501 6.406 -10.684 1.00 59.16 75 LEU A C 1
ATOM 588 O O . LEU A 1 75 ? 0.795 7.377 -11.384 1.00 59.16 75 LEU A O 1
ATOM 592 N N . GLN A 1 76 ? 1.396 5.464 -10.368 1.00 56.47 76 GLN A N 1
ATOM 593 C CA . GLN A 1 76 ? 2.814 5.645 -10.673 1.00 56.47 76 GLN A CA 1
ATOM 594 C C . GLN A 1 76 ? 3.547 4.349 -11.064 1.00 56.47 76 GLN A C 1
ATOM 596 O O . GLN A 1 76 ? 3.229 3.227 -10.666 1.00 56.47 76 GLN A O 1
ATOM 601 N N . PHE A 1 77 ? 4.526 4.536 -11.951 1.00 62.66 77 PHE A N 1
ATOM 602 C CA . PHE A 1 77 ? 5.411 3.508 -12.479 1.00 62.66 77 PHE A CA 1
ATOM 603 C C . PHE A 1 77 ? 6.814 3.748 -11.947 1.00 62.66 77 PHE A C 1
ATOM 605 O O . PHE A 1 77 ? 7.331 4.862 -12.040 1.00 62.66 77 PHE A O 1
ATOM 612 N N . VAL A 1 78 ? 7.453 2.697 -11.444 1.00 56.66 78 VAL A N 1
ATOM 613 C CA . VAL A 1 78 ? 8.871 2.744 -11.089 1.00 56.66 78 VAL A CA 1
ATOM 614 C C . VAL A 1 78 ? 9.568 1.603 -11.818 1.00 56.66 78 VAL A C 1
ATOM 616 O O . VAL A 1 78 ? 9.398 0.429 -11.488 1.00 56.66 78 VAL A O 1
ATOM 619 N N . PHE A 1 79 ? 10.337 1.969 -12.842 1.00 59.47 79 PHE A N 1
ATOM 620 C CA . PHE A 1 79 ? 11.207 1.066 -13.591 1.00 59.47 79 PHE A CA 1
ATOM 621 C C . PHE A 1 79 ? 12.628 1.153 -13.034 1.00 59.47 79 PHE A C 1
ATOM 623 O O . PHE A 1 79 ? 13.107 2.243 -12.710 1.00 59.47 79 PHE A O 1
ATOM 630 N N . THR A 1 80 ? 13.346 0.030 -12.959 1.00 49.22 80 THR A N 1
ATOM 631 C CA . THR A 1 80 ? 14.773 0.060 -12.624 1.00 49.22 80 THR A CA 1
ATOM 632 C C . THR A 1 80 ? 15.578 0.766 -13.723 1.00 49.22 80 THR A C 1
ATOM 634 O O . THR A 1 80 ? 15.858 0.217 -14.781 1.00 49.22 80 THR A O 1
ATOM 637 N N . GLN A 1 81 ? 15.917 2.023 -13.441 1.00 51.44 81 GLN A N 1
ATOM 638 C CA . GLN A 1 81 ? 17.086 2.825 -13.828 1.00 51.44 81 GLN A CA 1
ATOM 639 C C . GLN A 1 81 ? 17.501 3.028 -15.303 1.00 51.44 81 GLN A C 1
ATOM 641 O O . GLN A 1 81 ? 18.359 3.875 -15.526 1.00 51.44 81 GLN A O 1
ATOM 646 N N . THR A 1 82 ? 16.917 2.385 -16.322 1.00 51.31 82 THR A N 1
ATOM 647 C CA . THR A 1 82 ? 17.267 2.698 -17.739 1.00 51.31 82 THR A CA 1
ATOM 648 C C . THR A 1 82 ? 16.212 3.521 -18.488 1.00 51.31 82 THR A C 1
ATOM 650 O O . THR A 1 82 ? 16.495 4.038 -19.562 1.00 51.31 82 THR A O 1
ATOM 653 N N . TRP A 1 83 ? 15.016 3.699 -17.921 1.00 47.81 83 TRP A N 1
ATOM 654 C CA . TRP A 1 83 ? 13.894 4.387 -18.583 1.00 47.81 83 TRP A CA 1
ATOM 655 C C . TRP A 1 83 ? 13.130 5.317 -17.634 1.00 47.81 83 TRP A C 1
ATOM 657 O O . TRP A 1 83 ? 11.907 5.384 -17.668 1.00 47.81 83 TRP A O 1
ATOM 667 N N . CYS A 1 84 ? 13.858 6.003 -16.752 1.00 41.97 84 CYS A N 1
ATOM 668 C CA . CYS A 1 84 ? 13.301 7.059 -15.912 1.00 41.97 84 CYS A CA 1
ATOM 669 C C . CYS A 1 84 ? 13.582 8.417 -16.577 1.00 41.97 84 CYS A C 1
ATOM 671 O O . CYS A 1 84 ? 14.585 9.061 -16.268 1.00 41.97 84 CYS A O 1
ATOM 673 N N . LEU A 1 85 ? 12.736 8.790 -17.541 1.00 37.88 85 LEU A N 1
ATOM 674 C CA . LEU A 1 85 ? 12.490 10.167 -17.986 1.00 37.88 85 LEU A CA 1
ATOM 675 C C . LEU A 1 85 ? 10.992 10.327 -18.236 1.00 37.88 85 LEU A C 1
ATOM 677 O O . LEU A 1 85 ? 10.428 9.442 -18.919 1.00 37.88 85 LEU A O 1
#

pLDDT: mean 78.0, std 12.9, range [37.88, 93.25]

Mean predicted aligned error: 10.93 Å

Radius of gyration: 21.72 Å; Cα contacts (8 Å, |Δi|>4): 49; chains: 1; bounding box: 40×18×59 Å

Foldseek 3Di:
DPPPDDDPPVVVVVVVCVVVVDDDDPVVVVVVVLVVLQADEDEDPDPPQDPVNVVVSVVCQCPVDPVDPPRDGHNYYDYPDPDDD

Sequence (85 aa):
MLNNRTIDQVGAEEKISRFFSRSIKRESKVQALKMILSMIDLTTLEGKDSPGKVKQLCYKAAHLHDQYPGLPGLLQFVFTQTWCL

Secondary structure (DSSP, 8-state):
--------HHHHHHHHHHHHSSPPPHHHHHHHHHHHHHH-EEEE--TT--HHHHHHHHHHHH-S-TTSTTPPPPSEEEE-SSS--